Protein AF-A0A2S6IAT7-F1 (afdb_monomer)

Structure (mmCIF, N/CA/C/O backbone):
data_AF-A0A2S6IAT7-F1
#
_entry.id   AF-A0A2S6IAT7-F1
#
loop_
_atom_site.group_PDB
_atom_site.id
_atom_site.type_symbol
_atom_site.label_atom_id
_atom_site.label_alt_id
_atom_site.label_comp_id
_atom_sit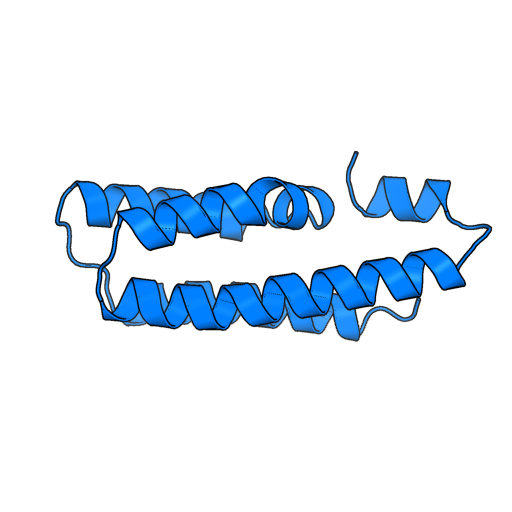e.label_asym_id
_atom_site.label_entity_id
_atom_site.label_seq_id
_atom_site.pdbx_PDB_ins_code
_atom_site.Cartn_x
_atom_site.Cartn_y
_atom_site.Cartn_z
_atom_site.occupancy
_atom_site.B_iso_or_equiv
_atom_site.auth_seq_id
_atom_site.auth_comp_id
_atom_site.auth_asym_id
_atom_site.auth_atom_id
_atom_site.pdbx_PDB_model_num
ATOM 1 N N . MET A 1 1 ? 0.292 0.095 -19.399 1.00 51.75 1 MET A N 1
ATOM 2 C CA . MET A 1 1 ? 1.732 -0.127 -19.565 1.00 51.75 1 MET A CA 1
ATOM 3 C C . MET A 1 1 ? 2.271 -0.501 -18.201 1.00 51.75 1 MET A C 1
ATOM 5 O O . MET A 1 1 ? 2.132 0.314 -17.290 1.00 51.75 1 MET A O 1
ATOM 9 N N . ASN A 1 2 ? 2.729 -1.736 -18.024 1.00 62.31 2 ASN A N 1
ATOM 10 C CA . ASN A 1 2 ? 3.313 -2.203 -16.766 1.00 62.31 2 ASN A CA 1
ATOM 11 C C . ASN A 1 2 ? 4.838 -1.991 -16.763 1.00 62.31 2 ASN A C 1
ATOM 13 O O . ASN A 1 2 ? 5.434 -1.559 -17.748 1.00 62.31 2 ASN A O 1
ATOM 17 N N . TYR A 1 3 ? 5.477 -2.221 -15.623 1.00 64.50 3 TYR A N 1
ATOM 18 C CA . TYR A 1 3 ? 6.898 -1.950 -15.419 1.00 64.50 3 TYR A CA 1
ATOM 19 C C . TYR A 1 3 ? 7.790 -2.896 -16.238 1.00 64.50 3 TYR A C 1
ATOM 21 O O . TYR A 1 3 ? 8.879 -2.502 -16.644 1.00 64.50 3 TYR A O 1
ATOM 29 N N . LEU A 1 4 ? 7.316 -4.109 -16.544 1.00 66.62 4 LEU A N 1
ATOM 30 C CA . LEU A 1 4 ? 7.993 -5.033 -17.457 1.00 66.62 4 LEU A CA 1
ATOM 31 C C . LEU A 1 4 ? 8.065 -4.445 -18.876 1.00 66.62 4 LEU A C 1
ATOM 33 O O . LEU A 1 4 ? 9.145 -4.368 -19.448 1.00 66.62 4 LEU A O 1
ATOM 37 N N . GLU A 1 5 ? 6.946 -3.933 -19.390 1.00 65.69 5 GLU A N 1
ATOM 38 C CA . GLU A 1 5 ? 6.884 -3.246 -20.687 1.00 65.69 5 GLU A CA 1
ATOM 39 C C . GLU A 1 5 ? 7.713 -1.951 -20.689 1.00 65.69 5 GLU A C 1
ATOM 41 O O . GLU A 1 5 ? 8.324 -1.606 -21.697 1.00 65.69 5 GLU A O 1
ATOM 46 N N . LEU A 1 6 ? 7.764 -1.231 -19.560 1.00 67.56 6 LEU A N 1
ATOM 47 C CA . LEU A 1 6 ? 8.617 -0.048 -19.404 1.00 67.56 6 LEU A CA 1
ATOM 48 C C . LEU A 1 6 ? 10.104 -0.425 -19.468 1.00 67.56 6 LEU A C 1
ATOM 50 O O . LEU A 1 6 ? 10.887 0.264 -20.113 1.00 67.56 6 LEU A O 1
ATOM 54 N N . ARG A 1 7 ? 10.486 -1.537 -18.832 1.00 66.00 7 ARG A N 1
ATOM 55 C CA . ARG A 1 7 ? 11.848 -2.075 -18.866 1.00 66.00 7 ARG A CA 1
ATOM 56 C C . ARG A 1 7 ? 12.245 -2.521 -20.264 1.00 66.00 7 ARG A C 1
ATOM 58 O O . ARG A 1 7 ? 13.319 -2.149 -20.715 1.00 66.00 7 ARG A O 1
ATOM 65 N N . GLU A 1 8 ? 11.382 -3.259 -20.952 1.00 67.00 8 GLU A N 1
ATOM 66 C CA . GLU A 1 8 ? 11.618 -3.682 -22.336 1.00 67.00 8 GLU A CA 1
ATOM 67 C C . GLU A 1 8 ? 11.718 -2.481 -23.290 1.00 67.00 8 GLU A C 1
ATOM 69 O O . GLU A 1 8 ? 12.556 -2.471 -24.189 1.00 67.00 8 GLU A O 1
ATOM 74 N N . ALA A 1 9 ? 10.924 -1.430 -23.065 1.00 64.62 9 ALA A N 1
ATOM 75 C CA . ALA A 1 9 ? 10.976 -0.201 -23.856 1.00 64.62 9 ALA A CA 1
ATOM 76 C C . ALA A 1 9 ? 12.207 0.679 -23.559 1.00 64.62 9 ALA A C 1
ATOM 78 O O . ALA A 1 9 ? 12.618 1.459 -24.417 1.00 64.62 9 ALA A O 1
ATOM 79 N N . MET A 1 10 ? 12.787 0.576 -22.358 1.00 65.50 10 MET A N 1
ATOM 80 C CA . MET A 1 10 ? 13.923 1.387 -21.891 1.00 65.50 10 MET A CA 1
ATOM 81 C C . MET A 1 10 ? 15.232 0.592 -21.779 1.00 65.50 10 MET A C 1
ATOM 83 O O . MET A 1 10 ? 16.189 1.074 -21.175 1.00 65.50 10 MET A O 1
ATOM 87 N N . ASP A 1 11 ? 15.311 -0.593 -22.392 1.00 62.97 11 ASP A N 1
ATOM 88 C CA . ASP A 1 11 ? 16.462 -1.512 -22.322 1.00 62.97 11 ASP A CA 1
ATOM 89 C C . ASP A 1 11 ? 17.783 -0.875 -22.812 1.00 62.97 11 ASP A C 1
ATOM 91 O O . ASP A 1 11 ? 18.878 -1.376 -22.571 1.00 62.97 11 ASP A O 1
ATOM 95 N N . HIS A 1 12 ? 17.702 0.271 -23.494 1.00 60.84 12 HIS A N 1
ATOM 96 C CA . HIS A 1 12 ? 18.843 1.017 -24.028 1.00 60.84 12 HIS A CA 1
ATOM 97 C C . HIS A 1 12 ? 19.335 2.134 -23.085 1.00 60.84 12 HIS A C 1
ATOM 99 O O . HIS A 1 12 ? 20.422 2.666 -23.307 1.00 60.84 12 HIS A O 1
ATOM 105 N N . ASP A 1 13 ? 18.582 2.471 -22.026 1.00 67.56 13 ASP A N 1
ATOM 106 C CA . ASP A 1 13 ? 18.910 3.536 -21.067 1.00 67.56 13 ASP A CA 1
ATOM 107 C C . ASP A 1 13 ? 18.698 3.101 -19.603 1.00 67.56 13 ASP A C 1
ATOM 109 O O . ASP A 1 13 ? 17.807 3.540 -18.869 1.00 67.56 13 ASP A O 1
ATOM 113 N N . SER A 1 14 ? 19.569 2.191 -19.159 1.00 70.94 14 SER A N 1
ATOM 114 C CA . SER A 1 14 ? 19.571 1.644 -17.791 1.00 70.94 14 SER A CA 1
ATOM 115 C C . SER A 1 14 ? 19.713 2.698 -16.678 1.00 70.94 14 SER A C 1
ATOM 117 O O . SER A 1 14 ? 19.377 2.420 -15.523 1.00 70.94 14 SER A O 1
ATOM 119 N N . ASN A 1 15 ? 20.207 3.904 -16.985 1.00 76.62 15 ASN A N 1
ATOM 120 C CA . ASN A 1 15 ? 20.345 4.974 -15.997 1.00 76.62 15 ASN A CA 1
ATOM 121 C C . ASN A 1 15 ? 18.996 5.612 -15.667 1.00 76.62 15 ASN A C 1
ATOM 123 O O . ASN A 1 15 ? 18.698 5.815 -14.487 1.00 76.62 15 ASN A O 1
ATOM 127 N N . ASP A 1 16 ? 18.169 5.874 -16.675 1.00 74.44 16 ASP A N 1
ATOM 128 C CA . ASP A 1 16 ? 16.837 6.440 -16.471 1.00 74.44 16 ASP A CA 1
ATOM 129 C C . ASP A 1 16 ? 15.925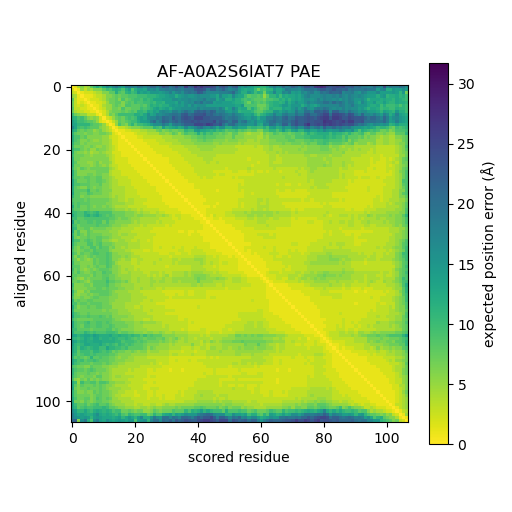 5.463 -15.728 1.00 74.44 16 ASP A C 1
ATOM 131 O O . ASP A 1 16 ? 15.210 5.857 -14.803 1.00 74.44 16 ASP A O 1
ATOM 135 N N . LEU A 1 17 ? 16.035 4.166 -16.027 1.00 76.50 17 LEU A N 1
ATOM 136 C CA . LEU A 1 17 ? 15.288 3.131 -15.314 1.00 76.50 17 LEU A CA 1
ATOM 137 C C . LEU A 1 17 ? 15.693 3.041 -13.831 1.00 76.50 17 LEU A C 1
ATOM 139 O O . LEU A 1 17 ? 14.836 2.934 -12.951 1.00 76.50 17 LEU A O 1
ATOM 143 N N . LYS A 1 18 ? 16.991 3.188 -13.526 1.00 78.12 18 LYS A N 1
ATOM 144 C CA . LYS A 1 18 ? 17.502 3.286 -12.145 1.00 78.12 18 LYS A CA 1
ATOM 145 C C . LYS A 1 18 ? 16.990 4.522 -11.416 1.00 78.12 18 LYS A C 1
ATOM 147 O O . LYS A 1 18 ? 16.659 4.437 -10.232 1.00 78.12 18 LYS A O 1
ATOM 152 N N . GLN A 1 19 ? 16.952 5.677 -12.079 1.00 82.19 19 GLN A N 1
ATOM 153 C CA . GLN A 1 19 ? 16.414 6.902 -11.479 1.00 82.19 19 GLN A CA 1
ATOM 154 C C . GLN A 1 19 ? 14.915 6.767 -11.217 1.00 82.19 19 GLN A C 1
ATOM 156 O O . GLN A 1 19 ? 14.449 7.102 -10.127 1.00 82.19 19 GLN A O 1
ATOM 161 N N . PHE A 1 20 ? 14.178 6.198 -12.167 1.00 82.00 20 PHE A N 1
ATOM 162 C CA . PHE A 1 20 ? 12.759 5.921 -12.019 1.00 82.00 20 PHE A CA 1
ATOM 163 C C . PHE A 1 20 ? 12.479 4.962 -10.856 1.00 82.00 20 PHE A C 1
ATOM 165 O O . PHE A 1 20 ? 11.662 5.276 -9.989 1.00 82.00 20 PHE A O 1
ATOM 172 N N . ALA A 1 21 ? 13.214 3.848 -10.768 1.00 82.50 21 ALA A N 1
ATOM 173 C CA . ALA A 1 21 ? 13.114 2.900 -9.659 1.00 82.50 21 ALA A CA 1
ATOM 174 C C . ALA A 1 21 ? 13.363 3.578 -8.301 1.00 82.50 21 ALA A C 1
ATOM 176 O O . ALA A 1 21 ? 12.591 3.375 -7.368 1.00 82.50 21 ALA A O 1
ATOM 177 N N . LYS A 1 22 ? 14.373 4.454 -8.196 1.00 86.25 22 LYS A N 1
ATOM 178 C CA . LYS A 1 22 ? 14.658 5.219 -6.966 1.00 86.25 22 LYS A CA 1
ATOM 179 C C . LYS A 1 22 ? 13.540 6.186 -6.582 1.00 86.25 22 LYS A C 1
ATOM 181 O O . LYS A 1 22 ? 13.241 6.343 -5.397 1.00 86.25 22 LYS A O 1
ATOM 186 N N . VAL A 1 23 ? 12.947 6.876 -7.558 1.00 88.06 23 VAL A N 1
ATOM 187 C CA . VAL A 1 23 ? 11.810 7.779 -7.310 1.00 88.06 23 VAL A CA 1
ATOM 188 C C . VAL A 1 23 ? 10.612 6.977 -6.810 1.00 88.06 23 VAL A C 1
ATOM 190 O O . VAL A 1 23 ? 10.008 7.349 -5.804 1.00 88.06 23 VAL A O 1
ATOM 193 N N . LEU A 1 24 ? 10.329 5.848 -7.458 1.00 86.69 24 LEU A N 1
ATOM 194 C CA . LEU A 1 24 ? 9.244 4.946 -7.094 1.00 86.69 24 LEU A CA 1
ATOM 195 C C . LEU A 1 24 ? 9.446 4.343 -5.696 1.00 86.69 24 LEU A C 1
ATOM 197 O O . LEU A 1 24 ? 8.526 4.347 -4.883 1.00 86.69 24 LEU A O 1
ATOM 201 N N . GLU A 1 25 ? 10.662 3.897 -5.378 1.00 88.94 25 GLU A N 1
ATOM 202 C CA . GLU A 1 25 ? 11.043 3.386 -4.058 1.00 88.94 25 GLU A CA 1
ATOM 203 C C . GLU A 1 25 ? 10.794 4.432 -2.963 1.00 88.94 25 GLU A C 1
ATOM 205 O O . GLU A 1 25 ? 10.188 4.133 -1.928 1.00 88.94 25 GLU A O 1
ATOM 210 N N . ARG A 1 26 ? 11.213 5.683 -3.198 1.00 89.75 26 ARG A N 1
ATOM 211 C CA . ARG A 1 26 ? 11.014 6.792 -2.255 1.00 89.75 26 ARG A CA 1
ATOM 212 C C . ARG A 1 26 ? 9.536 7.127 -2.076 1.00 89.75 26 ARG A C 1
ATOM 214 O O . ARG A 1 26 ? 9.099 7.372 -0.948 1.00 89.75 26 ARG A O 1
ATOM 221 N N . GLU A 1 27 ? 8.771 7.150 -3.163 1.00 90.00 27 GLU A N 1
ATOM 222 C CA . GLU A 1 27 ? 7.337 7.424 -3.115 1.00 90.00 27 GLU A CA 1
ATOM 223 C C . GLU A 1 27 ? 6.595 6.339 -2.327 1.00 90.00 27 GLU A C 1
ATOM 225 O O . GLU A 1 27 ? 5.847 6.659 -1.400 1.00 90.00 27 GLU A O 1
ATOM 230 N N . LEU A 1 28 ? 6.851 5.065 -2.639 1.00 89.75 28 LEU A N 1
ATOM 231 C CA . LEU A 1 28 ? 6.242 3.927 -1.954 1.00 89.75 28 LEU A CA 1
ATOM 232 C C . LEU A 1 28 ? 6.632 3.890 -0.473 1.00 89.75 28 LEU A C 1
ATOM 234 O O . LEU A 1 28 ? 5.760 3.701 0.370 1.00 89.75 28 LEU A O 1
ATOM 238 N N . SER A 1 29 ? 7.902 4.141 -0.140 1.00 90.62 29 SER A N 1
ATOM 239 C CA . SER A 1 29 ? 8.367 4.209 1.254 1.00 90.62 29 SER A CA 1
ATOM 240 C C . SER A 1 29 ? 7.641 5.298 2.043 1.00 90.62 29 SER A C 1
ATOM 242 O O . SER A 1 29 ? 7.099 5.036 3.113 1.00 90.62 29 SER A O 1
ATOM 244 N N . THR A 1 30 ? 7.535 6.502 1.471 1.00 92.88 30 THR A N 1
ATOM 245 C CA . THR A 1 30 ? 6.792 7.611 2.091 1.00 92.88 30 THR A CA 1
ATOM 246 C C . THR A 1 30 ? 5.320 7.249 2.296 1.00 92.88 30 THR A C 1
ATOM 248 O O . THR A 1 30 ? 4.726 7.555 3.330 1.00 92.88 30 THR A O 1
ATOM 251 N N . ALA A 1 31 ? 4.717 6.583 1.312 1.00 92.12 31 ALA A N 1
ATOM 252 C CA . ALA A 1 31 ? 3.319 6.195 1.380 1.00 92.12 31 ALA A CA 1
ATOM 253 C C . ALA A 1 31 ? 3.058 5.099 2.425 1.00 92.12 31 ALA A C 1
ATOM 255 O O . ALA A 1 31 ? 1.992 5.109 3.033 1.00 92.12 31 ALA A O 1
ATOM 256 N N . ILE A 1 32 ? 4.020 4.205 2.690 1.00 92.31 32 ILE A N 1
ATOM 257 C CA . ILE A 1 32 ? 3.937 3.210 3.775 1.00 92.31 32 ILE A CA 1
ATOM 258 C C . ILE A 1 32 ? 3.812 3.900 5.134 1.00 92.31 32 ILE A C 1
ATOM 260 O O . ILE A 1 32 ? 2.950 3.525 5.929 1.00 92.31 32 ILE A O 1
ATOM 264 N N . ASP A 1 33 ? 4.626 4.922 5.399 1.00 92.81 33 ASP A N 1
ATOM 265 C CA . ASP A 1 33 ? 4.598 5.642 6.678 1.00 92.81 33 ASP A CA 1
ATOM 266 C C . ASP A 1 33 ? 3.294 6.433 6.858 1.00 92.81 33 ASP A C 1
ATOM 268 O O . ASP A 1 33 ? 2.673 6.431 7.930 1.00 92.81 33 ASP A O 1
ATOM 272 N N . GLN A 1 34 ? 2.826 7.065 5.778 1.00 94.12 34 GLN A N 1
ATOM 273 C CA . GLN A 1 34 ? 1.533 7.748 5.756 1.00 94.12 34 GLN A CA 1
ATOM 274 C C . GLN A 1 34 ? 0.377 6.761 5.965 1.00 94.12 34 GLN A C 1
ATOM 276 O O . GLN A 1 34 ? -0.535 7.041 6.742 1.00 94.12 34 GLN A O 1
ATOM 281 N N . LEU A 1 35 ? 0.438 5.586 5.336 1.00 93.56 35 LEU A N 1
ATOM 282 C CA . LEU A 1 35 ? -0.564 4.534 5.470 1.00 93.56 35 LEU A CA 1
ATOM 283 C C . LEU A 1 35 ? -0.592 3.960 6.886 1.00 93.56 35 LEU A C 1
ATOM 285 O O . LEU A 1 35 ? -1.670 3.781 7.445 1.00 93.56 35 LEU A O 1
ATOM 289 N N . ALA A 1 36 ? 0.566 3.722 7.502 1.00 93.00 36 ALA A N 1
ATOM 290 C CA . ALA A 1 36 ? 0.646 3.271 8.889 1.00 93.00 36 ALA A CA 1
ATOM 291 C C . ALA A 1 36 ? -0.018 4.275 9.848 1.00 93.00 36 ALA A C 1
ATOM 293 O O . ALA A 1 36 ? -0.743 3.884 10.766 1.00 93.00 36 ALA A O 1
ATOM 294 N N . THR A 1 37 ? 0.177 5.571 9.596 1.00 94.38 37 THR A N 1
ATOM 295 C CA . THR A 1 37 ? -0.459 6.650 10.363 1.00 94.38 37 THR A CA 1
ATOM 296 C C . THR A 1 37 ? -1.970 6.710 10.123 1.00 94.38 37 THR A C 1
ATOM 298 O O . THR A 1 37 ? -2.739 6.810 11.076 1.00 94.38 37 THR A O 1
ATOM 301 N N . ALA A 1 38 ? -2.418 6.595 8.872 1.00 93.50 38 ALA A N 1
ATOM 302 C CA . ALA A 1 38 ? -3.839 6.604 8.5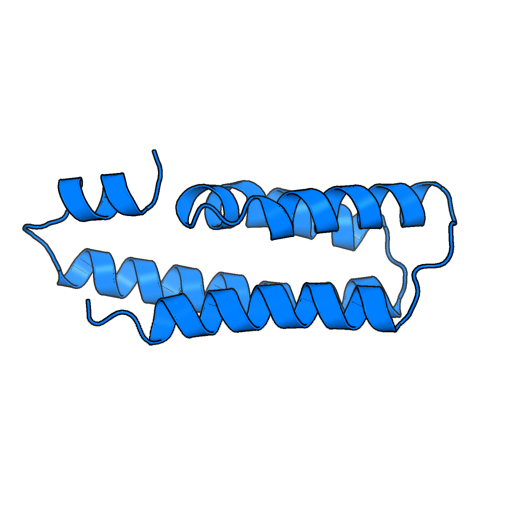31 1.00 93.50 38 ALA A CA 1
ATOM 303 C C . ALA A 1 38 ? -4.580 5.397 9.136 1.00 93.50 38 ALA A C 1
ATOM 305 O O . ALA A 1 38 ? -5.652 5.542 9.719 1.00 93.50 38 ALA A O 1
ATOM 306 N N . LEU A 1 39 ? -3.977 4.204 9.076 1.00 91.75 39 LEU A N 1
ATOM 307 C CA . LEU A 1 39 ? -4.535 2.973 9.640 1.00 91.75 39 LEU A CA 1
ATOM 308 C C . LEU A 1 39 ? -4.600 2.990 11.172 1.00 91.75 39 LEU A C 1
ATOM 310 O O . LEU A 1 39 ? -5.512 2.388 11.745 1.00 91.75 39 LEU A O 1
ATOM 314 N N . SER A 1 40 ? -3.649 3.639 11.851 1.00 91.94 40 SER A N 1
ATOM 315 C CA . SER A 1 40 ? -3.676 3.767 13.316 1.00 91.94 40 SER A CA 1
ATOM 316 C C . SER A 1 40 ? -4.744 4.750 13.792 1.00 91.94 40 SER A C 1
ATOM 318 O O . SER A 1 40 ? -5.347 4.527 14.837 1.00 91.94 40 SER A O 1
ATOM 320 N N . ARG A 1 41 ? -5.023 5.787 12.996 1.00 93.75 41 ARG A N 1
ATOM 321 C CA . ARG A 1 41 ? -6.092 6.769 13.231 1.00 93.75 41 ARG A CA 1
ATOM 322 C C . ARG A 1 41 ? -7.461 6.335 12.710 1.00 93.75 41 ARG A C 1
ATOM 324 O O . ARG A 1 41 ? -8.434 7.042 12.937 1.00 93.75 41 ARG A O 1
ATOM 331 N N . GLU A 1 42 ? -7.520 5.204 12.007 1.00 90.12 42 GLU A N 1
ATOM 332 C CA . GLU A 1 42 ? -8.722 4.711 11.318 1.00 90.12 42 GLU A CA 1
ATOM 333 C C . GLU A 1 42 ? -9.311 5.749 10.347 1.00 90.12 42 GLU A C 1
ATOM 335 O O . GLU A 1 42 ? -10.519 5.830 10.125 1.00 90.12 42 GLU A O 1
ATOM 340 N N . ASP A 1 43 ? -8.427 6.541 9.737 1.00 92.50 43 ASP A N 1
ATOM 341 C CA . ASP A 1 43 ? -8.784 7.621 8.828 1.00 92.50 43 ASP A CA 1
ATOM 342 C C . ASP A 1 43 ? -9.085 7.065 7.430 1.00 92.50 43 ASP A C 1
ATOM 344 O O . ASP A 1 43 ? -8.206 6.893 6.580 1.00 92.50 43 ASP A O 1
ATOM 348 N N . ALA A 1 44 ? -10.364 6.768 7.194 1.00 91.19 44 ALA A N 1
ATOM 349 C CA . ALA A 1 44 ? -10.857 6.249 5.921 1.00 91.19 44 ALA A CA 1
ATOM 350 C C . ALA A 1 44 ? -10.518 7.158 4.728 1.00 91.19 44 ALA A C 1
ATOM 352 O O . ALA A 1 44 ? -10.295 6.661 3.621 1.00 91.19 44 ALA A O 1
ATOM 353 N N . GLN A 1 45 ? -10.512 8.478 4.939 1.00 92.81 45 GLN A N 1
ATOM 354 C CA . GLN A 1 45 ? -10.267 9.449 3.880 1.00 92.81 45 GLN A CA 1
ATOM 355 C C . GLN A 1 45 ? -8.792 9.428 3.496 1.00 92.81 45 GLN A C 1
ATOM 357 O O 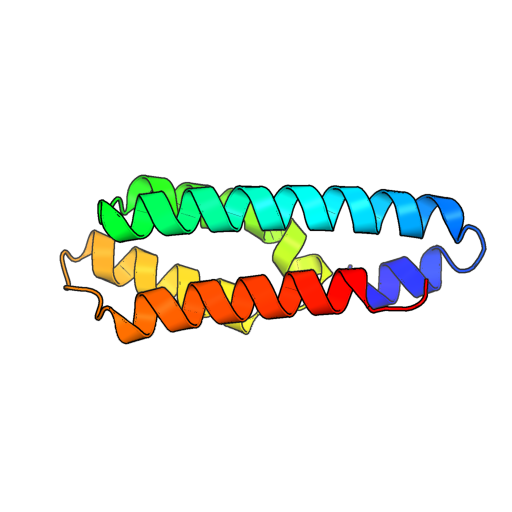. GLN A 1 45 ? -8.469 9.261 2.322 1.00 92.81 45 GLN A O 1
ATOM 362 N N . GLN A 1 46 ? -7.902 9.475 4.485 1.00 93.31 46 GLN A N 1
ATOM 363 C CA . GLN A 1 46 ? -6.467 9.441 4.235 1.00 93.31 46 GLN A CA 1
ATOM 364 C C . GLN A 1 46 ? -6.026 8.115 3.591 1.00 93.31 46 GLN A C 1
ATOM 366 O O . GLN A 1 46 ? -5.192 8.121 2.685 1.00 93.31 46 GLN A O 1
ATOM 371 N N . VAL A 1 47 ? -6.619 6.976 3.978 1.00 92.31 47 VAL A N 1
ATOM 372 C CA . VAL A 1 47 ? -6.376 5.688 3.297 1.00 92.31 47 VAL A CA 1
ATOM 373 C C . VAL A 1 47 ? -6.871 5.721 1.843 1.00 92.31 47 VAL A C 1
ATOM 375 O O . VAL A 1 47 ? -6.176 5.234 0.947 1.00 92.31 47 VAL A O 1
ATOM 378 N N . ALA A 1 48 ? -8.037 6.319 1.575 1.00 91.69 48 ALA A N 1
ATOM 379 C CA . ALA A 1 48 ? -8.567 6.455 0.217 1.00 91.69 48 ALA A CA 1
ATOM 380 C C . ALA A 1 48 ? -7.685 7.350 -0.671 1.00 91.69 48 ALA A C 1
ATOM 382 O O . ALA A 1 48 ? -7.444 7.009 -1.833 1.00 91.69 48 ALA A O 1
ATOM 383 N N . ASP A 1 49 ? -7.176 8.451 -0.119 1.00 93.44 49 ASP A N 1
ATOM 384 C CA . ASP A 1 49 ? -6.287 9.382 -0.814 1.00 93.44 49 ASP A CA 1
ATOM 385 C C . ASP A 1 49 ? -4.948 8.714 -1.147 1.00 93.44 49 ASP A C 1
ATOM 387 O O . ASP A 1 49 ? -4.470 8.798 -2.281 1.00 93.44 49 ASP A O 1
ATOM 391 N N . LEU A 1 50 ? -4.379 7.959 -0.199 1.00 92.50 50 LEU A N 1
ATOM 392 C CA . LEU A 1 50 ? -3.169 7.165 -0.427 1.00 92.50 50 LEU A CA 1
ATOM 393 C C . LEU A 1 50 ? -3.386 6.098 -1.498 1.00 92.50 50 LEU A C 1
ATOM 395 O O . LEU A 1 50 ? -2.560 5.961 -2.398 1.00 92.50 50 LEU A O 1
ATOM 399 N N . LYS A 1 51 ? -4.518 5.388 -1.465 1.00 92.44 51 LYS A N 1
ATOM 400 C CA . LYS A 1 51 ? -4.887 4.434 -2.518 1.00 92.44 51 LYS A CA 1
ATOM 401 C C . LYS A 1 51 ? -4.939 5.105 -3.891 1.00 92.44 51 LYS A C 1
ATOM 403 O O . LYS A 1 51 ? -4.470 4.528 -4.869 1.00 92.44 51 LYS A O 1
ATOM 408 N N . HIS A 1 52 ? -5.522 6.301 -3.980 1.00 91.19 52 HIS A N 1
ATOM 409 C CA . HIS A 1 52 ? -5.609 7.031 -5.241 1.00 91.19 52 HIS A CA 1
ATOM 410 C C . HIS A 1 52 ? -4.227 7.461 -5.741 1.00 91.19 52 HIS A C 1
ATOM 412 O O . HIS A 1 52 ? -3.897 7.199 -6.897 1.00 91.19 52 HIS A O 1
ATOM 418 N N . LYS A 1 53 ? -3.402 8.037 -4.860 1.00 90.00 53 LYS A N 1
ATOM 419 C CA . LYS A 1 53 ? -2.033 8.460 -5.174 1.00 90.00 53 LYS A CA 1
ATOM 420 C C . LYS A 1 53 ? -1.171 7.292 -5.656 1.00 90.00 53 LYS A C 1
ATOM 422 O O . LYS A 1 53 ? -0.498 7.399 -6.673 1.00 90.00 53 LYS A O 1
ATOM 427 N N . LEU A 1 54 ? -1.253 6.152 -4.973 1.00 89.69 54 LEU A N 1
ATOM 428 C CA . LEU A 1 54 ? -0.469 4.960 -5.291 1.00 89.69 54 LEU A CA 1
ATOM 429 C C . LEU A 1 54 ? -1.014 4.158 -6.478 1.00 89.69 54 LEU A C 1
ATOM 431 O O . LEU A 1 54 ? -0.374 3.196 -6.891 1.00 89.69 54 LEU A O 1
ATOM 435 N N . LYS A 1 55 ? -2.182 4.507 -7.035 1.00 88.12 55 LYS A N 1
ATOM 436 C CA . LYS A 1 55 ? -2.841 3.719 -8.090 1.00 88.12 55 LYS A CA 1
ATOM 437 C C . LYS A 1 55 ? -1.907 3.445 -9.268 1.00 88.12 55 LYS A C 1
ATOM 439 O O . LYS A 1 55 ? -1.823 2.306 -9.720 1.00 88.12 55 LYS A O 1
ATOM 444 N N . THR A 1 56 ? -1.227 4.478 -9.760 1.00 84.81 56 THR A N 1
ATOM 445 C CA . THR A 1 56 ? -0.313 4.369 -10.903 1.00 84.81 56 THR A CA 1
ATOM 446 C C . THR A 1 56 ? 0.931 3.573 -10.525 1.00 84.81 56 THR A C 1
ATOM 448 O O . THR A 1 56 ? 1.276 2.623 -11.218 1.00 84.81 56 THR A O 1
ATOM 451 N N . SER A 1 57 ? 1.543 3.894 -9.386 1.00 86.88 57 SER A N 1
ATOM 452 C CA . SER A 1 57 ? 2.745 3.235 -8.871 1.00 86.88 57 SER A CA 1
ATOM 453 C C . SER A 1 57 ? 2.528 1.730 -8.659 1.00 86.88 57 SER A C 1
ATOM 455 O O . SER A 1 57 ? 3.351 0.928 -9.086 1.00 86.88 57 SER A O 1
ATOM 457 N N . LEU A 1 58 ? 1.385 1.333 -8.086 1.00 87.06 58 LEU A N 1
ATOM 458 C CA . LEU A 1 58 ? 1.001 -0.071 -7.891 1.00 87.06 58 LEU A CA 1
ATOM 459 C C . LEU A 1 58 ? 0.622 -0.774 -9.199 1.00 87.06 58 LEU A C 1
ATOM 461 O O . LEU A 1 58 ? 0.848 -1.973 -9.317 1.00 87.06 58 LEU A O 1
ATOM 465 N N . HIS A 1 59 ? 0.035 -0.057 -10.163 1.00 85.75 59 HIS A N 1
ATOM 466 C CA . HIS A 1 59 ? -0.263 -0.623 -11.479 1.00 85.75 59 HIS A CA 1
ATOM 467 C C . HIS A 1 59 ? 1.011 -0.919 -12.266 1.00 85.75 59 HIS A C 1
ATOM 469 O O . HIS A 1 59 ? 1.092 -1.961 -12.899 1.00 85.75 59 HIS A O 1
ATOM 475 N N . LEU A 1 60 ? 2.000 -0.026 -12.200 1.00 82.44 60 LEU A N 1
ATOM 476 C CA . LEU A 1 60 ? 3.281 -0.226 -12.864 1.00 82.44 60 LEU A CA 1
ATOM 477 C C . LEU A 1 60 ? 3.938 -1.515 -12.368 1.00 82.44 60 LEU A C 1
ATOM 479 O O . LEU A 1 60 ? 4.277 -2.374 -13.166 1.00 82.44 60 LEU A O 1
ATOM 483 N N . VAL A 1 61 ? 4.042 -1.703 -11.058 1.00 83.06 61 VAL A N 1
ATOM 484 C CA . VAL A 1 61 ? 4.722 -2.866 -10.458 1.00 83.06 61 VAL A CA 1
ATOM 485 C C . VAL A 1 61 ? 3.832 -4.107 -10.306 1.00 83.06 61 VAL A C 1
ATOM 487 O O . VAL A 1 61 ? 4.151 -4.997 -9.523 1.00 83.06 61 VAL A O 1
ATOM 490 N N . ASP A 1 62 ? 2.685 -4.144 -10.992 1.00 84.25 62 ASP A N 1
ATOM 491 C CA . ASP A 1 62 ? 1.702 -5.235 -10.945 1.00 84.25 62 ASP A CA 1
ATOM 492 C C . ASP A 1 62 ? 1.279 -5.668 -9.518 1.00 84.25 62 ASP A C 1
ATOM 494 O O . ASP A 1 62 ? 0.872 -6.804 -9.261 1.00 84.25 62 ASP A O 1
ATOM 498 N N . ALA A 1 63 ? 1.269 -4.731 -8.564 1.00 86.75 63 ALA A N 1
ATOM 499 C CA . ALA A 1 63 ? 0.901 -4.962 -7.165 1.00 86.75 63 ALA A CA 1
ATOM 500 C C . ALA A 1 63 ? -0.623 -4.963 -6.931 1.00 86.75 63 ALA A C 1
ATOM 502 O O . ALA A 1 63 ? -1.152 -4.281 -6.044 1.00 86.75 63 ALA A O 1
ATOM 503 N N . THR A 1 64 ? -1.343 -5.765 -7.718 1.00 87.44 64 THR A N 1
ATOM 504 C CA . THR A 1 64 ? -2.811 -5.879 -7.673 1.00 87.44 64 THR A CA 1
ATOM 505 C C . THR A 1 64 ? -3.317 -6.269 -6.282 1.00 87.44 64 THR A C 1
ATOM 507 O O . THR A 1 64 ? -4.234 -5.634 -5.766 1.00 87.44 64 THR A O 1
ATOM 510 N N . SER A 1 65 ? -2.650 -7.208 -5.607 1.00 89.56 65 SER A N 1
ATOM 511 C CA . SER A 1 65 ? -3.031 -7.644 -4.258 1.00 89.56 65 SER A CA 1
ATOM 512 C C . SER A 1 65 ? -3.006 -6.510 -3.224 1.00 89.56 65 SER A C 1
ATOM 514 O O . SER A 1 65 ? -3.855 -6.465 -2.342 1.00 89.56 65 SER A O 1
ATOM 516 N N . ILE A 1 66 ? -2.061 -5.565 -3.331 1.00 92.06 66 ILE A N 1
ATOM 517 C CA . ILE A 1 66 ? -1.973 -4.406 -2.423 1.00 92.06 66 ILE A CA 1
ATOM 518 C C . ILE A 1 66 ? -3.115 -3.427 -2.702 1.00 92.06 66 ILE A C 1
ATOM 520 O O . ILE A 1 66 ? -3.730 -2.902 -1.774 1.00 92.06 66 ILE A O 1
ATOM 524 N N . ARG A 1 67 ? -3.426 -3.191 -3.982 1.00 90.50 67 ARG A N 1
ATOM 525 C CA . ARG A 1 67 ? -4.535 -2.323 -4.402 1.00 90.50 67 ARG A CA 1
ATOM 526 C C . ARG A 1 67 ? -5.886 -2.854 -3.917 1.00 90.50 67 ARG A C 1
ATOM 528 O O . ARG A 1 67 ? -6.726 -2.072 -3.459 1.00 90.50 67 ARG A O 1
ATOM 535 N N . ASP A 1 68 ? -6.094 -4.158 -4.028 1.00 92.12 68 ASP A N 1
ATOM 536 C CA . ASP A 1 68 ? -7.344 -4.800 -3.635 1.00 92.12 68 ASP A CA 1
ATOM 537 C C . ASP A 1 68 ? -7.491 -4.786 -2.103 1.00 92.12 68 ASP A C 1
ATOM 539 O O . ASP A 1 68 ? -8.543 -4.408 -1.587 1.00 92.12 68 ASP A O 1
ATOM 543 N N . GLU A 1 69 ? -6.403 -5.040 -1.367 1.00 93.00 69 GLU A N 1
ATOM 544 C CA . GLU A 1 69 ? -6.375 -4.941 0.097 1.00 93.00 69 GLU A CA 1
ATOM 545 C C . GLU A 1 69 ? -6.643 -3.504 0.588 1.00 93.00 69 GLU A C 1
ATOM 547 O O . GLU A 1 69 ? -7.469 -3.296 1.479 1.00 93.00 69 GLU A O 1
ATOM 552 N N . LEU A 1 70 ? -6.028 -2.491 -0.039 1.00 93.00 70 LEU A N 1
ATOM 553 C CA . LEU A 1 70 ? -6.316 -1.074 0.227 1.00 93.00 70 LEU A CA 1
ATOM 554 C C . LEU A 1 70 ? -7.785 -0.731 -0.029 1.00 93.00 70 LEU A C 1
ATOM 556 O O . LEU A 1 70 ? -8.371 0.064 0.707 1.00 93.00 70 LEU A O 1
ATOM 560 N N . THR A 1 71 ? -8.389 -1.308 -1.069 1.00 93.00 71 THR A N 1
ATOM 561 C CA . THR A 1 71 ? -9.805 -1.091 -1.387 1.00 93.00 71 THR A CA 1
ATOM 562 C C . THR A 1 71 ? -10.695 -1.664 -0.297 1.00 93.00 71 THR A C 1
ATOM 564 O O . THR A 1 71 ? -11.497 -0.917 0.259 1.00 93.00 71 THR A O 1
ATOM 567 N N . ALA A 1 72 ? -10.476 -2.922 0.078 1.00 93.75 72 ALA A N 1
ATOM 568 C CA . ALA A 1 72 ? -11.267 -3.585 1.103 1.00 93.75 72 ALA A CA 1
ATOM 569 C C . ALA A 1 72 ? -11.127 -2.904 2.481 1.00 93.75 72 ALA A C 1
ATOM 571 O O . ALA A 1 72 ? -12.117 -2.705 3.178 1.00 93.75 72 ALA A O 1
ATOM 572 N N . ILE A 1 73 ? -9.919 -2.467 2.857 1.00 92.25 73 ILE A N 1
ATOM 573 C CA . ILE A 1 73 ? -9.684 -1.691 4.089 1.00 92.25 73 ILE A CA 1
ATOM 574 C C . ILE A 1 73 ? -10.397 -0.337 4.031 1.00 92.25 73 ILE A C 1
ATOM 576 O O . ILE A 1 73 ? -11.028 0.066 5.005 1.00 92.25 73 ILE A O 1
ATOM 580 N N . THR A 1 74 ? -10.329 0.368 2.900 1.00 93.25 74 THR A N 1
ATOM 581 C CA . THR A 1 74 ? -11.034 1.650 2.741 1.00 93.25 74 THR A CA 1
ATOM 582 C C . THR A 1 74 ? -12.543 1.470 2.920 1.00 93.25 74 THR A C 1
ATOM 584 O O . THR A 1 74 ? -13.184 2.288 3.578 1.00 93.25 74 THR A O 1
ATOM 587 N N . GLU A 1 75 ? -13.122 0.420 2.335 1.00 93.88 75 GLU A N 1
ATOM 588 C CA . GLU A 1 75 ? -14.548 0.105 2.469 1.00 93.88 75 GLU A CA 1
ATOM 589 C C . GLU A 1 75 ? -14.918 -0.225 3.913 1.00 93.88 75 GLU A C 1
ATOM 591 O O . GLU A 1 75 ? -15.874 0.345 4.439 1.00 93.88 75 GLU A O 1
ATOM 596 N N . ASP A 1 76 ? -14.133 -1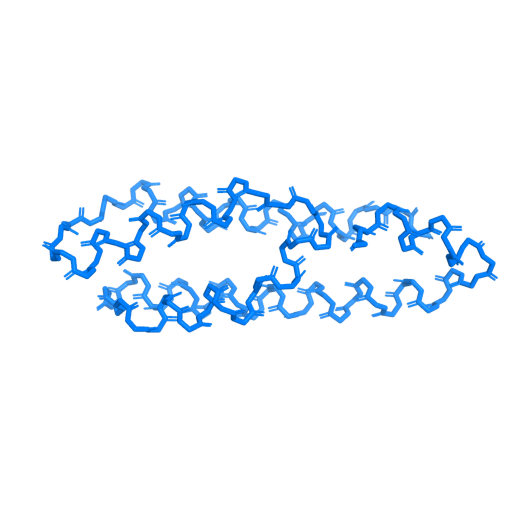.064 4.589 1.00 93.31 76 AS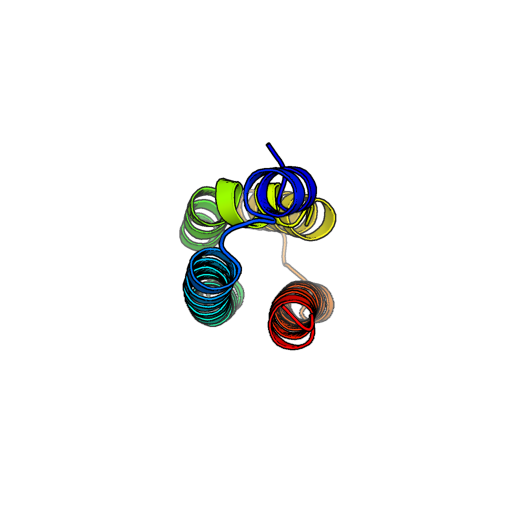P A N 1
ATOM 597 C CA . ASP A 1 76 ? -14.381 -1.396 5.990 1.00 93.31 76 ASP A CA 1
ATOM 598 C C . ASP A 1 76 ? -14.343 -0.149 6.884 1.00 93.31 76 ASP A C 1
ATOM 600 O O . ASP A 1 76 ? -15.277 0.065 7.660 1.00 93.31 76 ASP A O 1
ATOM 604 N N . LEU A 1 77 ? -13.358 0.741 6.709 1.00 92.06 77 LEU A N 1
ATOM 605 C CA . LEU A 1 77 ? -13.302 2.010 7.447 1.00 92.06 77 LEU A CA 1
ATOM 606 C C . LEU A 1 77 ? -14.504 2.915 7.139 1.00 92.06 77 LEU A C 1
ATOM 608 O O . LEU A 1 77 ? -15.103 3.478 8.056 1.00 92.06 77 LEU A O 1
ATOM 612 N N . ARG A 1 78 ? -14.916 3.025 5.868 1.00 92.44 78 ARG A N 1
ATOM 613 C CA . ARG A 1 78 ? -16.113 3.795 5.470 1.00 92.44 78 ARG A CA 1
ATOM 614 C C . ARG A 1 78 ? -17.390 3.250 6.106 1.00 92.44 78 ARG A C 1
ATOM 616 O O . ARG A 1 78 ? -18.268 4.026 6.477 1.00 92.44 78 ARG A O 1
ATOM 623 N N . HIS A 1 79 ? -17.479 1.934 6.272 1.00 94.00 79 HIS A N 1
ATOM 624 C CA . HIS A 1 79 ? -18.593 1.259 6.932 1.00 94.00 79 HIS A CA 1
ATOM 625 C C . HIS A 1 79 ? -18.429 1.139 8.456 1.00 94.00 79 HIS A C 1
ATOM 627 O O . HIS A 1 79 ? -19.243 0.469 9.092 1.00 94.00 79 HIS A O 1
ATOM 633 N N . ARG A 1 80 ? -17.417 1.792 9.052 1.00 90.88 80 ARG A N 1
ATOM 634 C CA . ARG A 1 80 ? -17.093 1.736 10.492 1.00 90.88 80 ARG A CA 1
ATOM 635 C C . ARG A 1 80 ? -16.881 0.311 11.012 1.00 90.88 80 ARG A C 1
ATOM 637 O O . ARG A 1 80 ? -17.156 0.015 12.175 1.00 90.88 80 ARG A O 1
ATOM 644 N N . ARG A 1 81 ? -16.416 -0.589 10.147 1.00 91.44 81 ARG A N 1
ATOM 645 C CA . ARG A 1 81 ? -16.029 -1.944 10.525 1.00 91.44 81 ARG A CA 1
ATOM 646 C C . ARG A 1 81 ? -14.611 -1.906 11.091 1.00 91.44 81 ARG A C 1
ATOM 648 O O . ARG A 1 81 ? -13.727 -1.318 10.465 1.00 91.44 81 ARG A O 1
ATOM 655 N N . PRO A 1 82 ? -14.373 -2.527 12.255 1.00 86.50 82 PRO A N 1
ATOM 656 C CA . PRO A 1 82 ? -13.051 -2.540 12.854 1.00 86.50 82 PRO A CA 1
ATOM 657 C C . PRO A 1 82 ? -12.084 -3.334 11.976 1.00 86.50 82 PRO A C 1
ATOM 659 O O . PRO A 1 82 ? -12.390 -4.441 11.527 1.00 86.50 82 PRO A O 1
ATOM 662 N N . ILE A 1 83 ? -10.889 -2.787 11.766 1.00 89.44 83 ILE A N 1
ATOM 663 C CA . ILE A 1 83 ? -9.817 -3.485 11.057 1.00 89.44 83 ILE A CA 1
ATOM 664 C C . ILE A 1 83 ? -8.915 -4.164 12.077 1.00 89.44 83 ILE A C 1
ATOM 666 O O . ILE A 1 83 ? -8.339 -3.508 12.948 1.00 89.44 83 ILE A O 1
ATOM 670 N N . SER A 1 84 ? -8.745 -5.479 11.939 1.00 91.69 84 SER A N 1
ATOM 671 C CA . SER A 1 84 ? -7.877 -6.238 12.834 1.00 91.69 84 SER A CA 1
ATOM 672 C C . SER A 1 84 ? -6.413 -5.768 12.737 1.00 91.69 84 SER A C 1
ATOM 674 O O . SER A 1 84 ? -5.922 -5.472 11.640 1.00 91.69 84 SER A O 1
ATOM 676 N N . PRO A 1 85 ? -5.666 -5.746 13.857 1.00 90.00 85 PRO A N 1
ATOM 677 C CA . PRO A 1 85 ? -4.249 -5.381 13.850 1.00 90.00 85 PRO A CA 1
ATOM 678 C C . PRO A 1 85 ? -3.417 -6.231 12.882 1.00 90.00 85 PRO A C 1
ATOM 680 O O . PRO A 1 85 ? -2.579 -5.700 12.160 1.00 90.00 85 PRO A O 1
ATOM 683 N N . SER A 1 86 ? -3.705 -7.534 12.797 1.00 92.00 86 SER A N 1
ATOM 684 C CA . SER A 1 86 ? -3.036 -8.463 11.879 1.00 92.00 86 SER A CA 1
ATOM 685 C C . SER A 1 86 ? -3.192 -8.064 10.413 1.00 92.00 86 SER A C 1
ATOM 687 O O . SER A 1 86 ? -2.247 -8.184 9.635 1.00 92.00 86 SER A O 1
ATOM 689 N N . ARG A 1 87 ? -4.358 -7.537 10.033 1.00 91.88 87 ARG A N 1
ATOM 690 C CA . ARG A 1 87 ? -4.627 -7.074 8.673 1.00 91.88 87 ARG A CA 1
ATOM 691 C C . ARG A 1 87 ? -3.892 -5.771 8.355 1.00 91.88 87 ARG A C 1
ATOM 693 O O . ARG A 1 87 ? -3.295 -5.670 7.286 1.00 91.88 87 ARG A O 1
ATOM 700 N N . LYS A 1 88 ? -3.849 -4.825 9.307 1.00 91.75 88 LYS A N 1
ATOM 701 C CA . LYS A 1 88 ? -3.031 -3.597 9.197 1.00 91.75 88 LYS A CA 1
ATOM 702 C C . LYS A 1 88 ? -1.553 -3.959 8.987 1.00 91.75 88 LYS A C 1
ATOM 704 O O . LYS A 1 88 ? -0.933 -3.490 8.036 1.00 91.75 88 LYS A O 1
ATOM 709 N N . SER A 1 89 ? -1.012 -4.845 9.826 1.00 92.69 89 SER A N 1
ATOM 710 C CA . SER A 1 89 ? 0.376 -5.312 9.729 1.00 92.69 89 SER A CA 1
ATOM 711 C C . SER A 1 89 ? 0.671 -6.012 8.404 1.00 92.69 89 SER A C 1
ATOM 713 O O . SER A 1 89 ? 1.685 -5.706 7.783 1.00 92.69 89 SER A O 1
ATOM 715 N N . ARG A 1 90 ? -0.229 -6.888 7.936 1.00 93.94 90 ARG A N 1
ATOM 716 C CA . ARG A 1 90 ? -0.070 -7.604 6.663 1.00 93.94 90 ARG A CA 1
ATOM 717 C C . ARG A 1 90 ? 0.015 -6.653 5.470 1.00 93.94 90 ARG A C 1
ATOM 719 O O . ARG A 1 90 ? 0.899 -6.824 4.639 1.00 93.94 90 ARG A O 1
ATOM 726 N N . LEU A 1 91 ? -0.861 -5.648 5.385 1.00 92.75 91 LEU A N 1
ATOM 727 C CA . LEU A 1 91 ? -0.816 -4.673 4.290 1.00 92.75 91 LEU A CA 1
ATOM 728 C C . LEU A 1 91 ? 0.509 -3.893 4.286 1.00 92.75 91 LEU A C 1
ATOM 730 O O . LEU A 1 91 ? 1.144 -3.748 3.240 1.00 92.75 91 LEU A O 1
ATOM 734 N N . LEU A 1 92 ? 0.951 -3.424 5.457 1.00 93.56 92 LEU A N 1
ATOM 735 C CA . LEU A 1 92 ? 2.227 -2.716 5.584 1.00 93.56 92 LEU A CA 1
ATOM 736 C C . LEU A 1 92 ? 3.413 -3.612 5.209 1.00 93.56 92 LEU A C 1
ATOM 738 O O . LEU A 1 92 ? 4.353 -3.154 4.563 1.00 93.56 92 LEU A O 1
ATOM 742 N N . GLU A 1 93 ? 3.373 -4.889 5.584 1.00 93.62 93 GLU A N 1
ATOM 743 C CA . GLU A 1 93 ? 4.402 -5.860 5.223 1.00 93.62 93 GLU A CA 1
ATOM 744 C C . GLU A 1 93 ? 4.441 -6.119 3.714 1.00 93.62 93 GLU A C 1
ATOM 746 O O . GLU A 1 93 ? 5.518 -6.056 3.126 1.00 93.62 93 GLU A O 1
ATOM 751 N N . MET A 1 94 ? 3.288 -6.313 3.065 1.00 92.94 94 MET A N 1
ATOM 752 C CA . MET A 1 94 ? 3.204 -6.474 1.608 1.00 92.94 94 MET A CA 1
ATOM 753 C C . MET A 1 94 ? 3.806 -5.271 0.873 1.00 92.94 94 MET A C 1
ATOM 755 O O . MET A 1 94 ? 4.577 -5.440 -0.070 1.00 92.94 94 MET A O 1
ATOM 759 N N . MET A 1 95 ? 3.512 -4.050 1.330 1.00 91.88 95 MET A N 1
ATOM 760 C CA . MET A 1 95 ? 4.118 -2.850 0.755 1.00 91.88 95 MET A CA 1
ATOM 761 C C . MET A 1 95 ? 5.632 -2.777 0.987 1.00 91.88 95 MET A C 1
ATOM 763 O O . MET A 1 95 ? 6.370 -2.413 0.075 1.00 91.88 95 MET A O 1
ATOM 767 N N . ARG A 1 96 ? 6.126 -3.146 2.174 1.00 91.00 96 ARG A N 1
ATOM 768 C CA . ARG A 1 96 ? 7.574 -3.192 2.446 1.00 91.00 96 ARG A CA 1
ATOM 769 C C . ARG A 1 96 ? 8.284 -4.236 1.590 1.00 91.00 96 ARG A C 1
ATOM 771 O O . ARG A 1 96 ? 9.377 -3.967 1.103 1.00 91.00 96 ARG A O 1
ATOM 778 N N . GLN A 1 97 ? 7.672 -5.401 1.391 1.00 91.12 97 GLN A N 1
ATOM 779 C CA . GLN A 1 97 ? 8.198 -6.444 0.511 1.00 91.12 97 GLN A CA 1
ATOM 780 C C .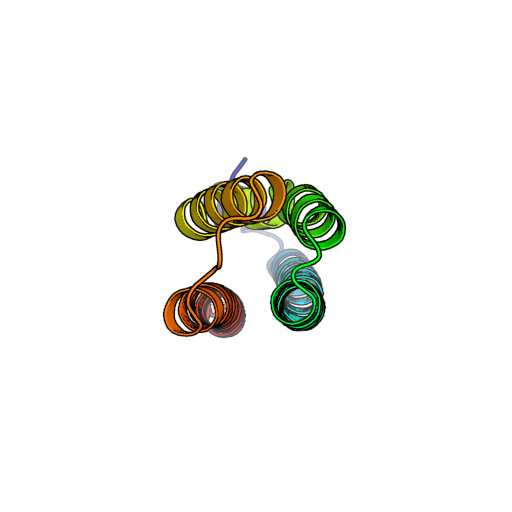 GLN A 1 97 ? 8.279 -5.955 -0.939 1.00 91.12 97 GLN A C 1
ATOM 782 O O . GLN A 1 97 ? 9.296 -6.180 -1.588 1.00 91.12 97 GLN A O 1
ATOM 787 N N . LEU A 1 98 ? 7.271 -5.217 -1.416 1.00 89.38 98 LEU A N 1
ATOM 788 C CA . LEU A 1 98 ? 7.297 -4.588 -2.738 1.00 89.38 98 LEU A CA 1
ATOM 789 C C . LEU A 1 98 ? 8.467 -3.599 -2.881 1.00 89.38 98 LEU A C 1
ATOM 791 O O . LEU A 1 98 ? 9.219 -3.667 -3.848 1.00 89.38 98 LEU A O 1
ATOM 795 N N . VAL A 1 99 ? 8.660 -2.712 -1.900 1.00 88.81 99 VAL A N 1
ATOM 796 C CA . VAL A 1 99 ? 9.787 -1.761 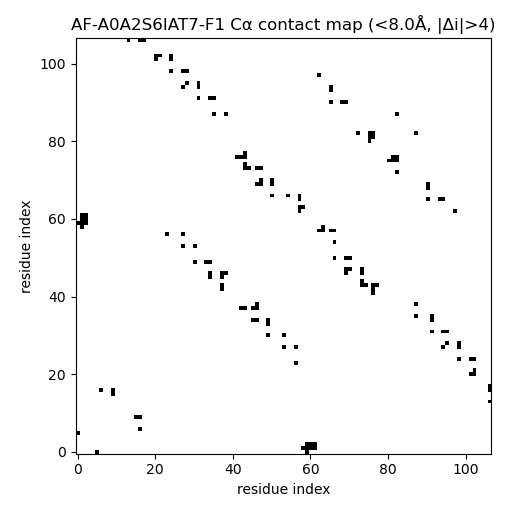-1.888 1.00 88.81 99 VAL A CA 1
ATOM 797 C C . VAL A 1 99 ? 11.135 -2.494 -1.870 1.00 88.81 99 VAL A C 1
ATOM 799 O O . VAL A 1 99 ? 12.052 -2.124 -2.597 1.00 88.81 99 VAL A O 1
ATOM 802 N N . GLN A 1 100 ? 11.261 -3.566 -1.083 1.00 86.75 100 GLN A N 1
ATOM 803 C CA . GLN A 1 100 ? 12.478 -4.385 -1.059 1.00 86.75 100 GLN A CA 1
ATOM 804 C C . GLN A 1 100 ? 12.727 -5.135 -2.371 1.00 86.75 100 GLN A C 1
ATOM 806 O O . GLN A 1 100 ? 13.882 -5.341 -2.735 1.00 86.75 100 GLN A O 1
ATOM 811 N N . ALA A 1 101 ? 11.677 -5.564 -3.072 1.00 84.50 101 ALA A N 1
ATOM 812 C CA . ALA A 1 101 ? 11.817 -6.191 -4.381 1.00 84.50 101 ALA A CA 1
ATOM 813 C C . ALA A 1 101 ? 12.389 -5.189 -5.397 1.00 84.50 101 ALA A C 1
ATOM 815 O O . ALA A 1 101 ? 13.386 -5.494 -6.049 1.00 84.50 101 ALA A O 1
ATOM 816 N N . LEU A 1 102 ? 11.853 -3.963 -5.414 1.00 80.06 102 LEU A N 1
ATOM 817 C CA . LEU A 1 102 ? 12.334 -2.872 -6.269 1.00 80.06 102 LEU A CA 1
ATOM 818 C C . LEU A 1 102 ? 13.792 -2.475 -5.982 1.00 80.06 102 LEU A C 1
ATOM 820 O O . LEU A 1 102 ? 14.532 -2.123 -6.895 1.00 80.06 102 LEU A O 1
ATOM 824 N N . SER A 1 103 ? 14.244 -2.537 -4.727 1.00 77.44 103 SER A N 1
ATOM 825 C CA . SER A 1 103 ? 15.637 -2.197 -4.394 1.00 77.44 103 SER A CA 1
ATOM 826 C C . SER A 1 103 ? 16.634 -3.330 -4.658 1.00 77.44 103 SER A C 1
ATOM 828 O O . SER A 1 103 ? 17.829 -3.070 -4.816 1.00 77.44 103 SER A O 1
ATOM 830 N N . ARG A 1 104 ? 16.173 -4.589 -4.702 1.00 72.31 104 ARG A N 1
ATOM 831 C CA . ARG A 1 104 ? 17.015 -5.778 -4.931 1.00 72.31 104 ARG A CA 1
ATOM 832 C C . ARG A 1 104 ? 17.123 -6.193 -6.389 1.00 72.31 104 ARG A C 1
ATOM 834 O O . ARG A 1 104 ? 18.055 -6.934 -6.714 1.00 72.31 104 ARG A O 1
ATOM 841 N N . GLU A 1 105 ? 16.202 -5.771 -7.247 1.00 67.06 105 GLU A N 1
ATOM 842 C CA . GLU A 1 105 ? 16.358 -5.986 -8.680 1.00 67.06 105 GLU A CA 1
ATOM 843 C C . GLU A 1 105 ? 17.665 -5.334 -9.150 1.00 67.06 105 GLU A C 1
ATOM 845 O O . GLU A 1 105 ? 17.915 -4.146 -8.956 1.00 67.06 105 GLU A O 1
ATOM 850 N N . LYS A 1 106 ? 18.571 -6.153 -9.700 1.00 52.84 106 LYS A N 1
ATOM 851 C CA . LYS A 1 106 ? 19.794 -5.659 -10.334 1.00 52.84 106 LYS A CA 1
ATOM 852 C C . LYS A 1 106 ? 19.399 -5.061 -11.682 1.00 52.84 106 LYS A C 1
ATOM 854 O O . LYS A 1 106 ? 19.202 -5.797 -12.646 1.00 52.84 106 LYS A O 1
ATOM 859 N N . TRP A 1 107 ? 19.250 -3.742 -11.670 1.00 57.22 107 TRP A N 1
ATOM 860 C CA . TRP A 1 107 ? 18.985 -2.859 -12.804 1.00 57.22 107 TRP A CA 1
ATOM 861 C C . TRP A 1 107 ? 20.208 -2.656 -13.703 1.00 57.22 107 TRP A C 1
ATOM 863 O O . TRP A 1 107 ? 21.330 -2.446 -13.169 1.00 57.22 107 TRP A O 1
#

Radius of gyration: 14.86 Å; Cα contacts (8 Å, |Δi|>4): 80; chains: 1; bounding box: 39×18×38 Å

Solvent-accessible surface area (backbone atoms only — not comparable to full-atom values): 5954 Å² total; per-residue (Å²): 128,39,45,68,57,50,47,68,73,37,71,88,42,60,64,59,55,48,52,50,48,52,52,50,42,53,52,52,54,55,48,48,58,52,44,55,52,21,64,74,69,61,35,32,65,59,42,45,51,50,50,60,68,40,45,61,64,35,51,27,70,66,38,55,71,58,55,52,51,50,48,54,52,29,50,32,38,70,70,72,42,88,76,55,68,70,57,57,52,48,55,53,48,54,52,50,51,51,44,51,50,65,72,64,57,87,118

Foldseek 3Di:
DAQVVVCVVCVVPVPVNVVVLVVLLVLLVVLLVQLLVCLVVLPLVSLVVSLVVCVVSCRRHVVVVLSVLSVVSSVCSVVVHDDDPVSSVVSSVSSVVSSVVSVPPPD

Organism: NCBI:txid1514080

Sequence (107 aa):
MNYLELREAMDHDSNDLKQFAKVLERELSTAIDQLATALSREDAQQVADLKHKLKTSLHLVDATSIRDELTAITEDLRHRRPISPSRKSRLLEMMRQLVQALSREKW

Nearest PDB structures (foldseek):
  3myf-assembly1_A  TM=6.893E-01  e=6.197E-03  Shewanella sp. W3-18-1
  7c1i-assembly2_E  TM=7.357E-01  e=5.844E-02  Pseudomonas aeruginosa
  8pbw-assembly1_B  TM=7.137E-01  e=1.374E-01  Thermochaetoides thermophila
  8rqj-assembly1_B  TM=5.794E-01  e=1.795E-01  Thermochaetoides thermophila
  1h6g-assembly1_A  TM=6.208E-01  e=4.927E+00  Homo sapiens

Secondary structure (DSSP, 8-state):
--HHHHHHHTTT-HHHHHHHHHHHHHHHHHHHHHHHHHHHTT-HHHHHHHHHHTHHHHHHTT-HHHHHHHHHHHHHHHTTPPPPHHHHHHHHHHHHHHHHHHHHS--

Mean predicted aligned error: 5.66 Å

InterPro doma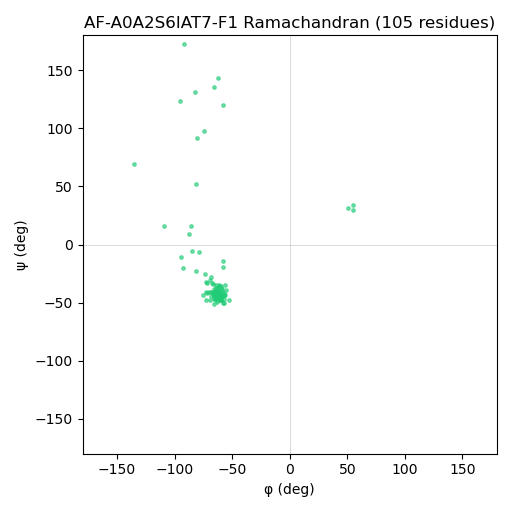ins:
  IPR008207 Signal transduction histidine kinase, phosphotransfer (Hpt) domain [PF01627] (22-100)
  IPR036641 HPT domain superfamily [G3DSA:1.20.120.160] (1-105)
  IPR036641 HPT domain superfamily [SSF47226] (5-103)

pLDDT: mean 85.29, std 10.64, range [51.75, 94.38]